Protein AF-A0A842R0N4-F1 (afdb_monomer_lite)

Secondary structure (DSSP, 8-state):
-HHHHHHHHHHHHHHHHHHHHS--GGG-SEEEEEEETTEEEEEEE-TT-EEEETT--EEE--GGGHHHHHHHHHHHHHHHHHHHTT-HHHHHHHHHHHHHHHHHHHHHHHHHHHHTTS-TTS-TTT-TTT----TTEEEEEEE-HHHHHHHHHHHHHHHHH-

Structure (mmCIF, N/CA/C/O backbone):
data_AF-A0A842R0N4-F1
#
_entry.id   AF-A0A842R0N4-F1
#
loop_
_atom_site.group_PDB
_atom_site.id
_atom_site.type_symbol
_atom_site.label_atom_id
_atom_site.label_alt_id
_atom_site.label_comp_id
_atom_site.label_asym_id
_atom_site.label_entity_id
_atom_site.label_seq_id
_atom_site.pdbx_PDB_ins_code
_atom_site.Cartn_x
_atom_site.Cartn_y
_atom_site.Cartn_z
_atom_site.occupancy
_atom_site.B_iso_or_equiv
_atom_site.auth_seq_id
_atom_site.auth_comp_id
_atom_site.auth_asym_id
_atom_site.auth_atom_id
_atom_site.pdbx_PDB_model_num
ATOM 1 N N . MET A 1 1 ? -23.515 -6.828 19.222 1.00 61.31 1 MET A N 1
ATOM 2 C CA . MET A 1 1 ? -23.232 -7.367 17.868 1.00 61.31 1 MET A CA 1
ATOM 3 C C . MET A 1 1 ? -22.475 -6.356 17.004 1.00 61.31 1 MET A C 1
ATOM 5 O O . MET A 1 1 ? -21.435 -6.708 16.465 1.00 61.31 1 MET A O 1
ATOM 9 N N . VAL A 1 2 ? -22.914 -5.091 16.962 1.00 67.31 2 VAL A N 1
ATOM 10 C CA . VAL A 1 2 ? -22.294 -3.992 16.187 1.00 67.31 2 VAL A CA 1
ATOM 11 C C . VAL A 1 2 ? -20.800 -3.775 16.489 1.00 67.31 2 VAL A C 1
ATOM 13 O O . VAL A 1 2 ? -19.993 -3.713 15.569 1.00 67.31 2 VAL A O 1
ATOM 16 N N . THR A 1 3 ? -20.390 -3.762 17.759 1.00 73.94 3 THR A N 1
ATOM 17 C CA . THR A 1 3 ? -18.982 -3.565 18.165 1.00 73.94 3 THR A CA 1
ATOM 18 C C . THR A 1 3 ? -18.044 -4.678 17.693 1.00 73.94 3 THR A C 1
ATOM 20 O O . THR A 1 3 ? -16.880 -4.419 17.406 1.00 73.94 3 THR A O 1
ATOM 23 N N . LYS A 1 4 ? -18.537 -5.918 17.566 1.00 81.44 4 LYS A N 1
ATOM 24 C CA . LYS A 1 4 ? -17.739 -7.032 17.027 1.00 81.44 4 LYS A CA 1
ATOM 25 C C . LYS A 1 4 ? -17.519 -6.875 15.522 1.00 81.44 4 LYS A C 1
ATOM 27 O O . LYS A 1 4 ? -16.409 -7.091 15.057 1.00 81.44 4 LYS A O 1
ATOM 32 N N . MET A 1 5 ? -18.542 -6.444 14.781 1.00 85.19 5 MET A N 1
ATOM 33 C CA . MET A 1 5 ? -18.432 -6.224 13.332 1.00 85.19 5 MET A CA 1
ATOM 34 C C . MET A 1 5 ? -17.474 -5.076 12.990 1.00 85.19 5 MET A C 1
ATOM 36 O O . MET A 1 5 ? -16.681 -5.201 12.063 1.00 85.19 5 MET A O 1
ATOM 40 N N . LYS A 1 6 ? -17.472 -4.009 13.798 1.00 88.50 6 LYS A N 1
ATOM 41 C CA . LYS A 1 6 ? -16.522 -2.891 13.692 1.00 88.50 6 LYS A CA 1
ATOM 42 C C . LYS A 1 6 ? -15.062 -3.347 13.821 1.00 88.50 6 LYS A C 1
ATOM 44 O O . LYS A 1 6 ? -14.257 -3.097 12.930 1.00 88.50 6 LYS A O 1
ATOM 49 N N . LYS A 1 7 ? -14.745 -4.130 14.860 1.00 89.81 7 LYS A N 1
ATOM 50 C CA . LYS A 1 7 ? -13.399 -4.707 15.053 1.00 89.81 7 LYS A CA 1
ATOM 51 C C . LYS A 1 7 ? -12.980 -5.630 13.905 1.00 89.81 7 LYS A C 1
ATOM 53 O O . LYS A 1 7 ? -11.834 -5.584 13.473 1.00 89.81 7 LYS A O 1
ATOM 58 N N . VAL A 1 8 ? -13.905 -6.448 13.397 1.00 93.62 8 VAL A N 1
ATOM 59 C CA . VAL A 1 8 ? -13.639 -7.333 12.251 1.00 93.62 8 VAL A CA 1
ATOM 60 C C . VAL A 1 8 ? -13.278 -6.523 11.005 1.00 93.62 8 VAL A C 1
ATOM 62 O O . VAL A 1 8 ? -12.317 -6.875 10.330 1.00 93.62 8 VAL A O 1
ATOM 65 N N . ALA A 1 9 ? -13.977 -5.417 10.731 1.00 94.38 9 ALA A N 1
ATOM 66 C CA . ALA A 1 9 ? -13.663 -4.553 9.593 1.00 94.38 9 ALA A CA 1
ATOM 67 C C . ALA A 1 9 ? -12.239 -3.974 9.674 1.00 94.38 9 ALA A C 1
ATOM 69 O O . ALA A 1 9 ? -11.510 -4.019 8.685 1.00 94.38 9 ALA A O 1
ATOM 70 N N . VAL A 1 10 ? -11.810 -3.510 10.856 1.00 95.69 10 VAL A N 1
ATOM 71 C CA . VAL A 1 10 ? -10.443 -2.995 11.054 1.00 95.69 10 VAL A CA 1
ATOM 72 C C . VAL A 1 10 ? -9.393 -4.093 10.863 1.00 95.69 10 VAL A C 1
ATOM 74 O O . VAL A 1 10 ? -8.395 -3.868 10.183 1.00 95.69 10 VAL A O 1
ATOM 77 N N . ILE A 1 11 ? -9.619 -5.291 11.412 1.00 96.19 11 ILE A N 1
ATOM 78 C CA . ILE A 1 11 ? -8.693 -6.427 11.266 1.00 96.19 11 ILE A CA 1
ATOM 79 C C . ILE A 1 11 ? -8.584 -6.862 9.801 1.00 96.19 11 ILE A C 1
ATOM 81 O O . ILE A 1 11 ? -7.479 -7.077 9.309 1.00 96.19 11 ILE A O 1
ATOM 85 N N . LEU A 1 12 ? -9.709 -6.968 9.089 1.00 96.06 12 LEU A N 1
ATOM 86 C CA . LEU A 1 12 ? -9.710 -7.291 7.661 1.00 96.06 12 LEU A CA 1
ATOM 87 C C . LEU A 1 12 ? -8.981 -6.220 6.850 1.00 96.06 12 LEU A C 1
ATOM 89 O O . LEU A 1 12 ? -8.177 -6.566 5.989 1.00 96.06 12 LEU A O 1
ATOM 93 N N . GLY A 1 13 ? -9.199 -4.940 7.167 1.00 96.12 13 GLY A N 1
ATOM 94 C CA . GLY A 1 13 ? -8.440 -3.840 6.579 1.00 96.12 13 GLY A CA 1
ATOM 95 C C . GLY A 1 13 ? -6.935 -4.018 6.788 1.00 96.12 13 GLY A C 1
ATOM 96 O O . GLY A 1 13 ? -6.180 -4.019 5.820 1.00 96.12 13 GLY A O 1
ATOM 97 N N . ALA A 1 14 ? -6.495 -4.283 8.019 1.00 96.75 14 ALA A N 1
ATOM 98 C CA . ALA A 1 14 ? -5.081 -4.494 8.329 1.00 96.75 14 ALA A CA 1
ATOM 99 C C . ALA A 1 14 ? -4.473 -5.675 7.550 1.00 96.75 14 ALA A C 1
ATOM 101 O O . ALA A 1 14 ? -3.374 -5.561 7.012 1.00 96.75 14 ALA A O 1
ATOM 102 N N . ILE A 1 15 ? -5.201 -6.790 7.435 1.00 96.69 15 ILE A N 1
ATOM 103 C CA . ILE A 1 15 ? -4.768 -7.961 6.661 1.00 96.69 15 ILE A CA 1
ATOM 104 C C . ILE A 1 15 ? -4.632 -7.610 5.173 1.00 96.69 15 ILE A C 1
ATOM 106 O O . ILE A 1 15 ? -3.600 -7.897 4.569 1.00 96.69 15 ILE A O 1
ATOM 110 N N . ILE A 1 16 ? -5.634 -6.950 4.586 1.00 96.31 16 ILE A N 1
ATOM 111 C CA . ILE A 1 16 ? -5.608 -6.522 3.179 1.00 96.31 16 ILE A CA 1
ATOM 112 C C . ILE A 1 16 ? -4.428 -5.575 2.918 1.00 96.31 16 ILE A C 1
ATOM 114 O O . ILE A 1 16 ? -3.716 -5.734 1.924 1.00 96.31 16 ILE A O 1
ATOM 118 N N . ALA A 1 17 ? -4.181 -4.626 3.824 1.00 96.12 17 ALA A N 1
ATOM 119 C CA . ALA A 1 17 ? -3.043 -3.719 3.725 1.00 96.12 17 ALA A CA 1
ATOM 120 C C . ALA A 1 17 ? -1.699 -4.465 3.786 1.00 96.12 17 ALA A C 1
ATOM 122 O O . ALA A 1 17 ? -0.805 -4.139 3.010 1.00 96.12 17 ALA A O 1
ATOM 123 N N . ILE A 1 18 ? -1.544 -5.502 4.618 1.00 94.94 18 ILE A N 1
ATOM 124 C CA . ILE A 1 18 ? -0.336 -6.353 4.590 1.00 94.94 18 ILE A CA 1
ATOM 125 C C . ILE A 1 18 ? -0.173 -7.023 3.226 1.00 94.94 18 ILE A C 1
ATOM 127 O O . ILE A 1 18 ? 0.910 -6.961 2.648 1.00 94.94 18 ILE A O 1
ATOM 131 N N . PHE A 1 19 ? -1.231 -7.640 2.692 1.00 94.12 19 PHE A N 1
ATOM 132 C CA . PHE A 1 19 ? -1.158 -8.333 1.402 1.00 94.12 19 PHE A CA 1
ATOM 133 C C . PHE A 1 19 ? -0.730 -7.410 0.262 1.00 94.12 19 PHE A C 1
ATOM 135 O O . PHE A 1 19 ? -0.023 -7.845 -0.644 1.00 94.12 19 PHE A O 1
ATOM 142 N N . SER A 1 20 ? -1.097 -6.133 0.341 1.00 93.69 20 SER A N 1
ATOM 143 C CA . SER A 1 20 ? -0.740 -5.143 -0.668 1.00 93.69 20 SER A CA 1
ATOM 144 C C . SER A 1 20 ? 0.764 -4.899 -0.821 1.00 93.69 20 SER A C 1
ATOM 146 O O . SER A 1 20 ? 1.205 -4.525 -1.900 1.00 93.69 20 SER A O 1
ATOM 148 N N . ILE A 1 21 ? 1.558 -5.082 0.239 1.00 91.75 21 ILE A N 1
ATOM 149 C CA . ILE A 1 21 ? 2.997 -4.770 0.248 1.00 91.75 21 ILE A CA 1
ATOM 150 C C . ILE A 1 21 ? 3.880 -6.015 0.106 1.00 91.75 21 ILE A C 1
ATOM 152 O O . ILE A 1 21 ? 5.105 -5.900 0.080 1.00 91.75 21 ILE A O 1
ATOM 156 N N . VAL A 1 22 ? 3.286 -7.207 -0.003 1.00 88.50 22 VAL A N 1
ATOM 157 C CA . VAL A 1 22 ? 4.035 -8.450 -0.230 1.00 88.50 22 VAL A CA 1
ATOM 158 C C . VAL A 1 22 ? 4.660 -8.412 -1.632 1.00 88.50 22 VAL A C 1
ATOM 160 O O . VAL A 1 22 ? 3.970 -8.061 -2.591 1.00 88.50 22 VAL A O 1
ATOM 163 N N . PRO A 1 23 ? 5.943 -8.787 -1.796 1.00 81.56 23 PRO A N 1
ATOM 164 C CA . PRO A 1 23 ? 6.632 -8.700 -3.080 1.00 81.56 23 PRO A CA 1
ATOM 165 C C . PRO A 1 23 ? 6.251 -9.839 -4.044 1.00 81.56 23 PRO A C 1
ATOM 167 O O . PRO A 1 23 ? 7.072 -10.685 -4.393 1.00 81.56 23 PRO A O 1
ATOM 170 N N . LEU A 1 24 ? 4.988 -9.860 -4.476 1.00 84.44 24 LEU A N 1
ATOM 171 C CA . LEU A 1 24 ? 4.445 -10.779 -5.481 1.00 84.44 24 LEU A CA 1
ATOM 172 C C . LEU A 1 24 ? 4.046 -10.001 -6.741 1.00 84.44 24 LEU A C 1
ATOM 174 O O . LEU A 1 24 ? 3.473 -8.920 -6.637 1.00 84.44 24 LEU A O 1
ATOM 178 N N . ASN A 1 25 ? 4.269 -10.572 -7.929 1.00 82.06 25 ASN A N 1
ATOM 179 C CA . ASN A 1 25 ? 4.015 -9.898 -9.216 1.00 82.06 25 ASN A CA 1
ATOM 180 C C . ASN A 1 25 ? 2.566 -9.408 -9.376 1.00 82.06 25 ASN A C 1
ATOM 182 O O . ASN A 1 25 ? 2.329 -8.286 -9.813 1.00 82.06 25 ASN A O 1
ATOM 186 N N . PHE A 1 26 ? 1.585 -10.220 -8.972 1.00 82.75 26 PHE A N 1
ATOM 187 C CA . PHE A 1 26 ? 0.165 -9.847 -9.041 1.00 82.75 26 PHE A CA 1
ATOM 188 C C . PHE A 1 26 ? -0.256 -8.829 -7.965 1.00 82.75 26 PHE A C 1
ATOM 190 O O . PHE A 1 26 ? -1.324 -8.234 -8.072 1.00 82.75 26 PHE A O 1
ATOM 197 N N . MET A 1 27 ? 0.585 -8.612 -6.948 1.00 88.88 27 MET A N 1
ATOM 198 C CA . MET A 1 27 ? 0.421 -7.592 -5.903 1.00 88.88 27 MET A CA 1
ATOM 199 C C . MET A 1 27 ? 1.361 -6.401 -6.114 1.00 88.88 27 MET A C 1
ATOM 201 O O . MET A 1 27 ? 1.552 -5.584 -5.215 1.00 88.88 27 MET A O 1
ATOM 205 N N . ALA A 1 28 ? 1.952 -6.271 -7.303 1.00 90.75 28 ALA A N 1
ATOM 206 C CA . ALA A 1 28 ? 2.708 -5.083 -7.653 1.00 90.75 28 ALA A CA 1
ATOM 207 C C . ALA A 1 28 ? 1.828 -3.833 -7.528 1.00 90.75 28 ALA A C 1
ATOM 209 O O . ALA A 1 28 ? 0.609 -3.876 -7.703 1.00 90.75 28 ALA A O 1
ATOM 210 N N . TRP A 1 29 ? 2.452 -2.705 -7.223 1.00 92.62 29 TRP A N 1
ATOM 211 C CA . TRP A 1 29 ? 1.770 -1.413 -7.195 1.00 92.62 29 TRP A CA 1
ATOM 212 C C . TRP A 1 29 ? 1.808 -0.761 -8.567 1.00 92.62 29 TRP A C 1
ATOM 214 O O . TRP A 1 29 ? 0.843 -0.136 -8.997 1.00 92.62 29 TRP A O 1
ATOM 224 N N . TRP A 1 30 ? 2.907 -0.970 -9.280 1.00 89.75 30 TRP A N 1
ATOM 225 C CA . TRP A 1 30 ? 3.144 -0.419 -10.599 1.00 89.75 30 TRP A CA 1
ATOM 226 C C . TRP A 1 30 ? 3.678 -1.504 -11.517 1.00 89.75 30 TRP A C 1
ATOM 228 O O . TRP A 1 30 ? 4.451 -2.366 -11.097 1.00 89.75 30 TRP A O 1
ATOM 238 N N . THR A 1 31 ? 3.242 -1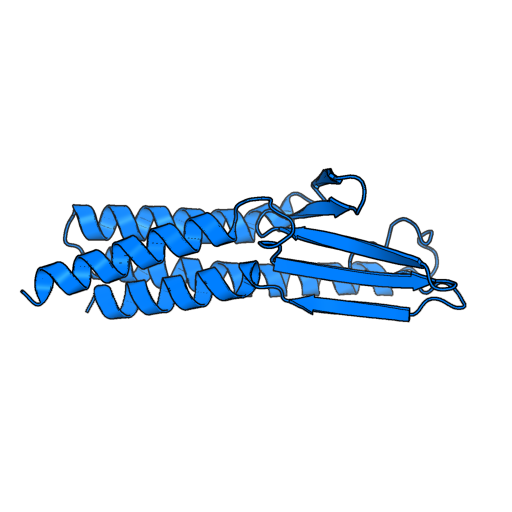.501 -12.768 1.00 87.44 31 THR A N 1
ATOM 239 C CA . THR A 1 31 ? 3.761 -2.406 -13.787 1.00 87.44 31 THR A CA 1
ATOM 240 C C . THR A 1 31 ? 4.029 -1.647 -15.076 1.00 87.44 31 THR A C 1
ATOM 242 O O . THR A 1 31 ? 3.272 -0.760 -15.473 1.00 87.44 31 THR A O 1
ATOM 245 N N . ARG A 1 32 ? 5.135 -2.021 -15.711 1.00 82.62 32 ARG A N 1
ATOM 246 C CA . ARG A 1 32 ? 5.535 -1.597 -17.042 1.00 82.62 32 ARG A CA 1
ATOM 247 C C . ARG A 1 32 ? 5.483 -2.798 -17.966 1.00 82.62 32 ARG A C 1
ATOM 249 O O . ARG A 1 32 ? 6.076 -3.825 -17.644 1.00 82.62 32 ARG A O 1
ATOM 256 N N . ASP A 1 33 ? 4.847 -2.627 -19.111 1.00 81.88 33 ASP A N 1
ATOM 257 C CA . ASP A 1 33 ? 4.931 -3.549 -20.238 1.00 81.88 33 ASP A CA 1
ATOM 258 C C . ASP A 1 33 ? 5.647 -2.840 -21.388 1.00 81.88 33 ASP A C 1
ATOM 260 O O . ASP A 1 33 ? 5.275 -1.726 -21.769 1.00 81.88 33 ASP A O 1
ATOM 264 N N . SER A 1 34 ? 6.704 -3.461 -21.901 1.00 76.31 34 SER A N 1
ATOM 265 C CA . SER A 1 34 ? 7.338 -3.032 -23.142 1.00 76.31 34 SER A CA 1
ATOM 266 C C . SER A 1 34 ? 7.186 -4.117 -24.194 1.00 76.31 34 SER A C 1
ATOM 268 O O . SER A 1 34 ? 7.681 -5.230 -23.998 1.00 76.31 34 SER A O 1
ATOM 270 N N . GLU A 1 35 ? 6.572 -3.762 -25.315 1.00 74.94 35 GLU A N 1
ATOM 271 C CA . GLU A 1 35 ? 6.421 -4.642 -26.467 1.00 74.94 35 GLU A CA 1
ATOM 272 C C . GLU A 1 35 ? 7.449 -4.268 -27.536 1.00 74.94 35 GLU A C 1
ATOM 274 O O . GLU A 1 35 ? 7.514 -3.111 -27.954 1.00 74.94 35 GLU A O 1
ATOM 279 N N . PHE A 1 36 ? 8.253 -5.235 -27.982 1.00 70.88 36 PHE A N 1
ATOM 280 C CA . PHE A 1 36 ? 9.187 -5.071 -29.097 1.00 70.88 36 PHE A CA 1
ATOM 281 C C . PHE A 1 36 ? 9.177 -6.326 -29.972 1.00 70.88 36 PHE A C 1
ATOM 283 O O . PHE A 1 36 ? 9.423 -7.427 -29.478 1.00 70.88 36 PHE A O 1
ATOM 290 N N . LEU A 1 37 ? 8.887 -6.166 -31.269 1.00 73.38 37 LEU A N 1
ATOM 291 C CA . LEU A 1 37 ? 8.810 -7.268 -32.245 1.00 73.38 37 LEU A CA 1
ATOM 292 C C . LEU A 1 37 ? 7.915 -8.444 -31.784 1.00 73.38 37 LEU A C 1
ATOM 294 O O . LEU A 1 37 ? 8.239 -9.605 -32.021 1.00 73.38 37 LEU A O 1
ATOM 298 N N . GLY A 1 38 ? 6.802 -8.147 -31.101 1.00 71.50 38 GLY A N 1
ATOM 299 C CA . GLY A 1 38 ? 5.851 -9.144 -30.590 1.00 71.50 38 GLY A CA 1
ATOM 300 C C . GLY A 1 38 ? 6.273 -9.857 -29.297 1.00 71.50 38 GLY A C 1
ATOM 301 O O . GLY A 1 38 ? 5.569 -10.755 -28.839 1.00 71.50 38 GLY A O 1
ATOM 302 N N . SER A 1 39 ? 7.404 -9.479 -28.692 1.00 74.06 39 SER A N 1
ATOM 303 C CA . SER A 1 39 ? 7.815 -9.952 -27.366 1.00 74.06 39 SER A CA 1
ATOM 304 C C . SER A 1 39 ? 7.426 -8.939 -26.290 1.00 74.06 39 SER A C 1
ATOM 306 O O . SER A 1 39 ? 7.804 -7.771 -26.384 1.00 74.06 39 SER A O 1
ATOM 308 N N . HIS A 1 40 ? 6.754 -9.407 -25.234 1.00 77.75 40 HIS A N 1
ATOM 309 C CA . HIS A 1 40 ? 6.416 -8.608 -24.052 1.00 77.75 40 HIS A CA 1
ATOM 310 C C . HIS A 1 40 ? 7.476 -8.745 -22.960 1.00 77.75 40 HIS A C 1
ATOM 312 O O . HIS A 1 40 ? 7.944 -9.846 -22.651 1.00 77.75 40 HIS A O 1
ATOM 318 N N . ASN A 1 41 ? 7.833 -7.628 -22.335 1.00 76.19 41 ASN A N 1
ATOM 319 C CA . ASN A 1 41 ? 8.740 -7.602 -21.195 1.00 76.19 41 ASN A CA 1
ATOM 320 C C . ASN A 1 41 ? 8.091 -6.850 -20.030 1.00 76.19 41 ASN A C 1
ATOM 322 O O . ASN A 1 41 ? 7.980 -5.622 -20.067 1.00 76.19 41 ASN A O 1
ATOM 326 N N . TYR A 1 42 ? 7.679 -7.594 -18.996 1.00 80.44 42 TYR A N 1
ATOM 327 C CA . TYR A 1 42 ? 7.002 -7.041 -17.829 1.00 80.44 42 TYR A CA 1
ATOM 328 C C . TYR A 1 42 ? 7.978 -6.746 -16.704 1.00 80.44 42 TYR A C 1
ATOM 330 O O . TYR A 1 42 ? 8.875 -7.528 -16.374 1.00 80.44 42 TYR A O 1
ATOM 338 N N . TRP A 1 43 ? 7.802 -5.566 -16.125 1.00 83.56 43 TRP A N 1
ATOM 339 C CA . TRP A 1 43 ? 8.547 -5.109 -14.968 1.00 83.56 43 TRP A CA 1
ATOM 340 C C . TRP A 1 43 ? 7.547 -4.670 -13.916 1.00 83.56 43 TRP A C 1
ATOM 342 O O . TRP A 1 43 ? 6.730 -3.781 -14.151 1.00 83.56 43 TRP A O 1
ATOM 352 N N . HIS A 1 44 ? 7.625 -5.285 -12.750 1.00 87.69 44 HIS A N 1
ATOM 353 C CA . HIS A 1 44 ? 6.751 -5.020 -11.624 1.00 87.69 44 HIS A CA 1
ATOM 354 C C . HIS A 1 44 ? 7.512 -4.250 -10.556 1.00 87.69 44 HIS A C 1
ATOM 356 O O . HIS A 1 44 ? 8.674 -4.548 -10.291 1.00 87.69 44 HIS A O 1
ATOM 362 N N . LEU A 1 45 ? 6.854 -3.285 -9.924 1.00 88.81 45 LEU A N 1
ATOM 363 C CA . LEU A 1 45 ? 7.374 -2.554 -8.779 1.00 88.81 45 LEU A CA 1
ATOM 364 C C . LEU A 1 45 ? 6.400 -2.701 -7.612 1.00 88.81 45 LEU A C 1
ATOM 366 O O . LEU A 1 45 ? 5.214 -2.381 -7.725 1.00 88.81 45 LEU A O 1
ATOM 370 N N . THR A 1 46 ? 6.900 -3.221 -6.499 1.00 91.50 46 THR A N 1
ATOM 371 C CA . THR A 1 46 ? 6.118 -3.454 -5.279 1.00 91.50 46 THR A CA 1
ATOM 372 C C . THR A 1 46 ? 6.008 -2.177 -4.443 1.00 91.50 46 THR A C 1
ATOM 374 O O . THR A 1 46 ? 6.735 -1.208 -4.672 1.00 91.50 46 THR A O 1
ATOM 377 N N . GLY A 1 47 ? 5.151 -2.182 -3.416 1.00 87.94 47 GLY A N 1
ATOM 378 C CA . GLY A 1 47 ? 5.040 -1.063 -2.467 1.00 87.94 47 GLY A CA 1
ATOM 379 C C . GLY A 1 47 ? 6.325 -0.752 -1.679 1.00 87.94 47 GLY A C 1
ATOM 380 O O . GLY A 1 47 ? 6.444 0.338 -1.130 1.00 87.94 47 GLY A O 1
ATOM 381 N N . PHE A 1 48 ? 7.297 -1.673 -1.652 1.00 90.56 48 PHE A N 1
ATOM 382 C CA . PHE A 1 48 ? 8.633 -1.472 -1.068 1.00 90.56 48 PHE A CA 1
ATOM 383 C C . PHE A 1 48 ? 9.703 -1.089 -2.099 1.00 90.56 48 PHE A C 1
ATOM 385 O O . PHE A 1 48 ? 10.893 -1.127 -1.797 1.00 90.56 48 PHE A O 1
ATOM 392 N N . GLY A 1 49 ? 9.329 -0.779 -3.340 1.00 86.56 49 GLY A N 1
ATOM 393 C CA . GLY A 1 49 ? 10.326 -0.418 -4.345 1.00 86.56 49 GLY A CA 1
ATOM 394 C C . GLY A 1 49 ? 11.154 -1.587 -4.865 1.00 86.56 49 GLY A C 1
ATOM 395 O O . GLY A 1 49 ? 12.207 -1.373 -5.470 1.00 86.56 49 GLY A O 1
ATOM 396 N N . ILE A 1 50 ? 10.701 -2.819 -4.625 1.00 88.12 50 ILE A N 1
ATOM 397 C CA . ILE A 1 50 ? 11.348 -4.012 -5.158 1.00 88.12 50 ILE A CA 1
ATOM 398 C C . ILE A 1 50 ? 10.850 -4.208 -6.581 1.00 88.12 50 ILE A C 1
ATOM 400 O O . ILE A 1 50 ? 9.649 -4.325 -6.832 1.00 88.12 50 ILE A O 1
ATOM 404 N N . ARG A 1 51 ? 11.797 -4.236 -7.505 1.00 86.75 51 ARG A N 1
ATOM 405 C CA . ARG A 1 51 ? 11.592 -4.543 -8.907 1.00 86.75 51 ARG A CA 1
ATOM 406 C C . ARG A 1 51 ? 11.615 -6.043 -9.122 1.00 86.75 51 ARG A C 1
ATOM 408 O O . ARG A 1 51 ? 12.512 -6.701 -8.601 1.00 86.75 51 ARG A O 1
ATOM 415 N N . ILE A 1 52 ? 10.687 -6.541 -9.929 1.00 86.81 52 ILE A N 1
ATOM 416 C CA . ILE A 1 52 ? 10.620 -7.941 -10.346 1.00 86.81 52 ILE A CA 1
ATOM 417 C C . ILE A 1 52 ? 10.460 -7.984 -11.865 1.00 86.81 52 ILE A C 1
ATOM 419 O O . ILE A 1 52 ? 9.560 -7.337 -12.404 1.00 86.81 52 ILE A O 1
ATOM 423 N N . ASN A 1 53 ? 11.349 -8.692 -12.561 1.00 82.81 53 ASN A N 1
ATOM 424 C CA . ASN A 1 53 ? 11.272 -8.877 -14.014 1.00 82.81 53 ASN A CA 1
ATOM 425 C C . ASN A 1 53 ? 10.613 -10.221 -14.383 1.00 82.81 53 ASN A C 1
ATOM 427 O O . ASN A 1 53 ? 10.315 -11.042 -13.515 1.00 82.81 53 ASN A O 1
ATOM 431 N N . ASN A 1 54 ? 10.426 -10.462 -15.684 1.00 77.25 54 ASN A N 1
ATOM 432 C CA . ASN A 1 54 ? 9.903 -11.727 -16.221 1.00 77.25 54 ASN A CA 1
ATOM 433 C C . ASN A 1 54 ? 10.670 -12.979 -15.757 1.00 77.25 54 ASN A C 1
ATOM 435 O O . ASN A 1 54 ? 10.081 -14.053 -15.665 1.00 77.25 54 ASN A O 1
ATOM 439 N N . SER A 1 55 ? 11.965 -12.847 -15.463 1.00 78.94 55 SER A N 1
ATOM 440 C CA . SER A 1 55 ? 12.818 -13.942 -14.985 1.00 78.94 55 SER A CA 1
ATOM 441 C C . SER A 1 55 ? 12.677 -14.201 -13.480 1.00 78.94 55 SER A C 1
ATOM 443 O O . SER A 1 55 ? 13.278 -15.140 -12.965 1.00 78.94 55 SER A O 1
ATOM 445 N N . GLY A 1 56 ? 11.899 -13.380 -12.764 1.00 76.62 56 GLY A N 1
ATOM 446 C CA . GLY A 1 56 ? 11.744 -13.457 -11.312 1.00 76.62 56 GLY A CA 1
ATOM 447 C C . GLY A 1 56 ? 12.933 -12.894 -10.532 1.00 76.62 56 GLY A C 1
ATOM 448 O O . GLY A 1 56 ? 13.068 -13.178 -9.347 1.00 76.62 56 GLY A O 1
ATOM 449 N N . GLU A 1 57 ? 13.808 -12.111 -11.164 1.00 81.88 57 GLU A N 1
ATOM 450 C CA . GLU A 1 57 ? 14.921 -11.464 -10.471 1.00 81.88 57 GLU A CA 1
ATOM 451 C C . GLU A 1 57 ? 14.423 -10.267 -9.662 1.00 81.88 57 GLU A C 1
ATOM 453 O O . GLU A 1 57 ? 13.668 -9.429 -10.165 1.00 81.88 57 GLU A O 1
ATOM 458 N N . TYR A 1 58 ? 14.899 -10.168 -8.420 1.00 83.62 58 TYR A N 1
ATOM 459 C CA . TYR A 1 58 ? 14.525 -9.120 -7.479 1.00 83.62 58 TYR A CA 1
ATOM 460 C C . TYR A 1 58 ? 15.644 -8.090 -7.346 1.00 83.62 58 TYR A C 1
ATOM 462 O O . TYR A 1 58 ? 16.793 -8.444 -7.085 1.00 83.62 58 TYR A O 1
ATOM 470 N N . ALA A 1 59 ? 15.307 -6.807 -7.461 1.00 83.75 59 ALA A N 1
ATOM 471 C CA . ALA A 1 59 ? 16.247 -5.718 -7.207 1.00 83.75 59 ALA A CA 1
ATOM 472 C C . ALA A 1 59 ? 15.550 -4.544 -6.518 1.00 83.75 59 ALA A C 1
ATOM 474 O O . ALA A 1 59 ? 14.494 -4.103 -6.966 1.00 83.75 59 ALA A O 1
ATOM 475 N N . LEU A 1 60 ? 16.140 -4.004 -5.452 1.00 81.12 60 LEU A N 1
ATOM 476 C CA . LEU A 1 60 ? 15.702 -2.721 -4.903 1.00 81.12 60 LEU A CA 1
ATOM 477 C C . LEU A 1 60 ? 16.117 -1.609 -5.874 1.00 81.12 60 LEU A C 1
ATOM 479 O O . LEU A 1 60 ? 17.286 -1.548 -6.248 1.00 81.12 60 LEU A O 1
ATOM 483 N N . ILE A 1 61 ? 15.177 -0.757 -6.295 1.00 78.25 61 ILE A N 1
ATOM 484 C CA . ILE A 1 61 ? 15.485 0.325 -7.245 1.00 78.25 61 ILE A CA 1
ATOM 485 C C . ILE A 1 61 ? 16.227 1.469 -6.552 1.00 78.25 61 ILE A C 1
ATOM 487 O O . ILE A 1 61 ? 17.296 1.862 -7.002 1.00 78.25 61 ILE A O 1
ATOM 491 N N . ASP A 1 62 ? 15.660 1.989 -5.465 1.00 80.88 62 ASP A N 1
ATOM 492 C CA . ASP A 1 62 ? 16.264 3.032 -4.635 1.00 80.88 62 ASP A CA 1
ATOM 493 C C . ASP A 1 62 ? 15.649 2.955 -3.221 1.00 80.88 62 ASP A C 1
ATOM 495 O O . ASP A 1 62 ? 14.439 2.708 -3.101 1.00 80.88 62 ASP A O 1
ATOM 499 N N . PRO A 1 63 ? 16.436 3.142 -2.144 1.00 84.94 63 PRO A N 1
ATOM 500 C CA . PRO A 1 63 ? 15.933 3.166 -0.771 1.00 84.94 63 PRO A CA 1
ATOM 501 C C . PRO A 1 63 ? 14.733 4.093 -0.524 1.00 84.94 63 PRO A C 1
ATOM 503 O O . PRO A 1 63 ? 13.912 3.790 0.342 1.00 84.94 63 PRO A O 1
ATOM 506 N N . ILE A 1 64 ? 14.575 5.189 -1.274 1.00 85.12 64 ILE A N 1
ATOM 507 C CA . ILE A 1 64 ? 13.430 6.101 -1.121 1.00 85.12 64 ILE A CA 1
ATOM 508 C C . ILE A 1 64 ? 12.084 5.409 -1.396 1.00 85.12 64 ILE A C 1
ATOM 510 O O . ILE A 1 64 ? 11.069 5.754 -0.788 1.00 85.12 64 ILE A O 1
ATOM 514 N N . TYR A 1 65 ? 12.067 4.373 -2.241 1.00 87.44 65 TYR A N 1
ATOM 515 C CA . TYR A 1 65 ? 10.865 3.584 -2.525 1.00 87.44 65 TYR A CA 1
ATOM 516 C C . TYR A 1 65 ? 10.492 2.600 -1.408 1.00 87.44 65 TYR A C 1
ATOM 518 O O . TYR A 1 65 ? 9.441 1.967 -1.486 1.00 87.44 65 TYR A O 1
ATOM 526 N N . LEU A 1 66 ? 11.294 2.486 -0.344 1.00 90.75 66 LEU A N 1
ATOM 527 C CA . LEU A 1 66 ? 10.896 1.751 0.860 1.00 90.75 66 LEU A CA 1
ATOM 528 C C . LEU A 1 66 ? 9.865 2.534 1.682 1.00 90.75 66 LEU A C 1
ATOM 530 O O . LEU A 1 66 ? 9.049 1.930 2.379 1.00 90.75 66 LEU A O 1
ATOM 534 N N . ILE A 1 67 ? 9.888 3.870 1.599 1.00 93.38 67 ILE A N 1
ATOM 535 C CA . ILE A 1 67 ? 9.064 4.760 2.427 1.00 93.38 67 ILE A CA 1
ATOM 536 C C . ILE A 1 67 ? 7.562 4.456 2.284 1.00 93.38 67 ILE A C 1
ATOM 538 O O . ILE A 1 67 ? 6.915 4.292 3.319 1.00 93.38 67 ILE A O 1
ATOM 542 N N . PRO A 1 68 ? 6.980 4.317 1.075 1.00 94.56 68 PRO A N 1
ATOM 543 C CA . PRO A 1 68 ? 5.562 3.988 0.929 1.00 94.56 68 PRO A CA 1
ATOM 544 C C . PRO A 1 68 ? 5.154 2.695 1.644 1.00 94.56 68 PRO A C 1
ATOM 546 O O . PRO A 1 68 ? 4.183 2.691 2.402 1.00 94.56 68 PRO A O 1
ATOM 549 N N . GLY A 1 69 ? 5.918 1.615 1.459 1.00 94.25 69 GLY A N 1
ATOM 550 C CA . GLY A 1 69 ? 5.666 0.332 2.113 1.00 94.25 69 GLY A CA 1
ATOM 551 C C . GLY A 1 69 ? 5.798 0.412 3.635 1.00 94.25 69 GLY A C 1
ATOM 552 O O . GLY A 1 69 ? 4.964 -0.141 4.350 1.00 94.25 69 GLY A O 1
ATOM 553 N N . ILE A 1 70 ? 6.780 1.167 4.146 1.00 96.25 70 ILE A N 1
ATOM 554 C CA . ILE A 1 70 ? 6.932 1.437 5.586 1.00 96.25 70 ILE A CA 1
ATOM 555 C C . ILE A 1 70 ? 5.718 2.201 6.124 1.00 96.25 70 ILE A C 1
ATOM 557 O O . ILE A 1 70 ? 5.202 1.854 7.183 1.00 96.25 70 ILE A O 1
ATOM 561 N N . VAL A 1 71 ? 5.228 3.210 5.401 1.00 97.56 71 VAL A N 1
ATOM 562 C CA . VAL A 1 71 ? 4.044 3.985 5.798 1.00 97.56 71 VAL A CA 1
ATOM 563 C C . VAL A 1 71 ? 2.805 3.086 5.887 1.00 97.56 71 VAL A C 1
ATOM 565 O O . VAL A 1 71 ? 2.089 3.143 6.890 1.00 97.56 71 VAL A O 1
ATOM 568 N N . VAL A 1 72 ? 2.585 2.194 4.912 1.00 97.75 72 VAL A N 1
ATOM 569 C CA . VAL A 1 72 ? 1.495 1.203 4.988 1.00 97.75 72 VAL A CA 1
ATOM 570 C C . VAL A 1 72 ? 1.690 0.255 6.169 1.00 97.75 72 VAL A C 1
ATOM 572 O O . VAL A 1 72 ? 0.736 0.001 6.904 1.00 97.75 72 VAL A O 1
ATOM 575 N N . LEU A 1 73 ? 2.911 -0.236 6.394 1.00 97.50 73 LEU A N 1
ATOM 576 C CA . LEU A 1 73 ? 3.218 -1.151 7.493 1.00 97.50 73 LEU A CA 1
ATOM 577 C C . LEU A 1 73 ? 2.975 -0.506 8.865 1.00 97.50 73 LEU A C 1
ATOM 579 O O . LEU A 1 73 ? 2.385 -1.130 9.745 1.00 97.50 73 LEU A O 1
ATOM 583 N N . LEU A 1 74 ? 3.363 0.758 9.045 1.00 97.88 74 LEU A N 1
ATOM 584 C CA . LEU A 1 74 ? 3.028 1.527 10.244 1.00 97.88 74 LEU A CA 1
ATOM 585 C C . LEU A 1 74 ? 1.509 1.657 10.399 1.00 97.88 74 LEU A C 1
ATOM 587 O O . LEU A 1 74 ? 0.988 1.448 11.494 1.00 97.88 74 LEU A O 1
ATOM 591 N N . GLY A 1 75 ? 0.791 1.920 9.304 1.00 97.81 75 GLY A N 1
ATOM 592 C CA . GLY A 1 75 ? -0.670 1.942 9.290 1.00 97.81 75 GLY A CA 1
ATOM 593 C C . GLY A 1 75 ? -1.289 0.641 9.806 1.00 97.81 75 GLY A C 1
ATOM 594 O O . GLY A 1 75 ? -2.121 0.666 10.712 1.00 97.81 75 GLY A O 1
ATOM 595 N N . VAL A 1 76 ? -0.814 -0.501 9.307 1.00 98.00 76 VAL A N 1
ATOM 596 C CA . VAL A 1 76 ? -1.214 -1.845 9.753 1.00 98.00 76 VAL A CA 1
ATOM 597 C C . VAL A 1 76 ? -0.972 -2.039 11.251 1.00 98.00 76 VAL A C 1
ATOM 599 O O . VAL A 1 76 ? -1.865 -2.491 11.972 1.00 98.00 76 VAL A O 1
ATOM 602 N N . VAL A 1 77 ? 0.219 -1.684 11.743 1.00 98.00 77 VAL A N 1
ATOM 603 C CA . VAL A 1 77 ? 0.561 -1.809 13.169 1.00 98.00 77 VAL A CA 1
ATOM 604 C C . VAL A 1 77 ? -0.403 -0.988 14.027 1.00 98.00 77 VAL A C 1
ATOM 606 O O . VAL A 1 77 ? -0.904 -1.490 15.036 1.00 98.00 77 VAL A O 1
ATOM 609 N N . LEU A 1 78 ? -0.723 0.241 13.614 1.00 97.81 78 LEU A N 1
ATOM 610 C CA . LEU A 1 78 ? -1.674 1.093 14.328 1.00 97.81 78 LEU A CA 1
ATOM 611 C C . LEU A 1 78 ? -3.111 0.560 14.271 1.00 97.81 78 LEU A C 1
ATOM 613 O O . LEU A 1 78 ? -3.811 0.633 15.279 1.00 97.81 78 LEU A O 1
ATOM 617 N N . MET A 1 79 ? -3.545 -0.039 13.158 1.00 97.69 79 MET A N 1
ATOM 618 C CA . MET A 1 79 ? -4.858 -0.693 13.069 1.00 97.69 79 MET A CA 1
ATOM 619 C C . MET A 1 79 ? -4.998 -1.837 14.082 1.00 97.69 79 MET A C 1
ATOM 621 O O . MET A 1 79 ? -5.999 -1.901 14.806 1.00 97.69 79 MET A O 1
ATOM 625 N N . PHE A 1 80 ? -3.990 -2.714 14.175 1.00 97.06 80 PHE A N 1
ATOM 626 C CA . PHE A 1 80 ? -3.977 -3.810 15.148 1.00 97.06 80 PHE A CA 1
ATOM 627 C C . PHE A 1 80 ? -3.881 -3.299 16.585 1.00 97.06 80 PHE A C 1
ATOM 629 O O . PHE A 1 80 ? -4.642 -3.743 17.448 1.00 97.06 80 PHE A O 1
ATOM 636 N N . ALA A 1 81 ? -2.993 -2.337 16.847 1.00 96.56 81 ALA A N 1
ATOM 637 C CA . ALA A 1 81 ? -2.837 -1.741 18.168 1.00 96.56 81 ALA A CA 1
ATOM 638 C C . ALA A 1 81 ? -4.117 -1.025 18.625 1.00 96.56 81 ALA A C 1
ATOM 640 O O . ALA A 1 81 ? -4.527 -1.184 19.775 1.00 96.56 81 ALA A O 1
ATOM 641 N N . GLY A 1 82 ? -4.771 -0.280 17.731 1.00 95.12 82 GLY A N 1
ATOM 642 C CA . GLY A 1 82 ? -6.038 0.394 17.999 1.00 95.12 82 GLY A CA 1
ATOM 643 C C . GLY A 1 82 ? -7.159 -0.595 18.287 1.00 95.12 82 GLY A C 1
ATOM 644 O O . GLY A 1 82 ? -7.861 -0.446 19.282 1.00 95.12 82 GLY A O 1
ATOM 645 N N . THR A 1 83 ? -7.246 -1.686 17.523 1.00 94.19 83 THR A N 1
ATOM 646 C CA . THR A 1 83 ? -8.246 -2.737 17.771 1.00 94.19 83 THR A CA 1
ATOM 647 C C . THR A 1 83 ? -8.017 -3.437 19.112 1.00 94.19 83 THR A C 1
ATOM 649 O O . THR A 1 83 ? -8.971 -3.667 19.856 1.00 94.19 83 THR A O 1
ATOM 652 N N . SER A 1 84 ? -6.758 -3.753 19.435 1.00 93.50 84 SER A N 1
ATOM 653 C CA . SER A 1 84 ? -6.356 -4.405 20.689 1.00 93.50 84 SER A CA 1
ATOM 654 C C . SER A 1 84 ? -6.655 -3.537 21.914 1.00 93.50 84 SER A C 1
ATOM 656 O O . SER A 1 84 ? -7.171 -4.028 22.915 1.00 93.50 84 SER A O 1
ATOM 658 N N . LYS A 1 85 ? -6.397 -2.228 21.813 1.00 93.69 85 LYS A N 1
ATOM 659 C CA . LYS A 1 85 ? -6.631 -1.252 22.889 1.00 93.69 85 LYS A CA 1
ATOM 660 C C . LYS A 1 85 ? -8.036 -0.645 22.889 1.00 93.69 85 LYS A C 1
ATOM 662 O O . LYS A 1 85 ? -8.280 0.280 23.653 1.00 93.69 85 LYS A O 1
ATOM 667 N N . GLU A 1 86 ? -8.924 -1.111 22.010 1.00 91.62 86 GLU A N 1
ATOM 668 C CA . GLU A 1 86 ? -10.260 -0.533 21.789 1.00 91.62 86 GLU A CA 1
ATOM 669 C C . GLU A 1 86 ? -10.239 0.982 21.502 1.00 91.62 86 GLU A C 1
ATOM 671 O O . GLU A 1 86 ? -11.178 1.713 21.808 1.00 91.62 86 GLU A O 1
ATOM 676 N N . ASN A 1 87 ? -9.159 1.461 20.885 1.00 94.12 87 ASN A N 1
ATOM 677 C CA . ASN A 1 87 ? -8.957 2.856 20.536 1.00 94.12 87 ASN A CA 1
ATOM 678 C C . ASN A 1 87 ? -9.251 3.069 19.045 1.00 94.12 87 ASN A C 1
ATOM 680 O O . ASN A 1 87 ? -8.375 2.892 18.194 1.00 94.12 87 ASN A O 1
ATOM 684 N N . GLY A 1 88 ? -10.486 3.483 18.746 1.00 92.31 88 GLY A N 1
ATOM 685 C CA . GLY A 1 88 ? -10.930 3.776 17.381 1.00 92.31 88 GLY A CA 1
ATOM 686 C C . GLY A 1 88 ? -10.096 4.862 16.697 1.00 92.31 88 GLY A C 1
ATOM 687 O O . GLY A 1 88 ? -9.747 4.719 15.531 1.00 92.31 88 GLY A O 1
ATOM 688 N N . ALA A 1 89 ? -9.663 5.899 17.420 1.00 95.19 89 ALA A N 1
ATOM 689 C CA . ALA A 1 89 ? -8.822 6.946 16.836 1.00 95.19 89 ALA A CA 1
ATOM 690 C C . ALA A 1 89 ? -7.476 6.389 16.342 1.00 95.19 89 ALA A C 1
ATOM 692 O O . ALA A 1 89 ? -7.030 6.728 15.248 1.00 95.19 89 ALA A O 1
ATOM 693 N N . LEU A 1 90 ? -6.854 5.486 17.106 1.00 96.19 90 LEU A N 1
ATOM 694 C CA . LEU A 1 90 ? -5.600 4.844 16.706 1.00 96.19 90 LEU A CA 1
ATOM 695 C C . LEU A 1 90 ? -5.785 3.965 15.459 1.00 96.19 90 LEU A C 1
ATOM 697 O O . LEU A 1 90 ? -4.956 4.001 14.550 1.00 96.19 90 LEU A O 1
ATOM 701 N N . SER A 1 91 ? -6.898 3.231 15.384 1.00 96.31 91 SER A N 1
ATOM 702 C CA . SER A 1 91 ? -7.255 2.443 14.202 1.00 96.31 91 SER A CA 1
ATOM 703 C C . SER A 1 91 ? -7.541 3.315 12.973 1.00 96.31 91 SER A C 1
ATOM 705 O O . SER A 1 91 ? -7.098 2.977 11.874 1.00 96.31 91 SER A O 1
ATOM 707 N N . ALA A 1 92 ? -8.192 4.467 13.154 1.00 96.69 92 ALA A N 1
ATOM 708 C CA . ALA A 1 92 ? -8.452 5.429 12.087 1.00 96.69 92 ALA A CA 1
ATOM 709 C C . ALA A 1 92 ? -7.157 6.066 11.561 1.00 96.69 92 ALA A C 1
ATOM 711 O O . ALA A 1 92 ? -6.977 6.156 10.348 1.00 96.69 92 ALA A O 1
ATOM 712 N N . ILE A 1 93 ? -6.220 6.435 12.445 1.00 97.56 93 ILE A N 1
ATOM 713 C CA . ILE A 1 93 ? -4.880 6.904 12.048 1.00 97.56 93 ILE A CA 1
ATOM 714 C C . ILE A 1 93 ? -4.163 5.818 11.240 1.00 97.56 93 ILE A C 1
ATOM 716 O O . ILE A 1 93 ? -3.578 6.115 10.199 1.00 97.56 93 ILE A O 1
ATOM 720 N N . GLY A 1 94 ? -4.261 4.555 11.667 1.00 97.38 94 GLY A N 1
ATOM 721 C CA . GLY A 1 94 ? -3.748 3.425 10.896 1.00 97.38 94 GLY A CA 1
ATOM 722 C C . GLY A 1 94 ? -4.331 3.360 9.480 1.00 97.38 94 GLY A C 1
ATOM 723 O O . GLY A 1 94 ? -3.588 3.209 8.509 1.00 97.38 94 GLY A O 1
ATOM 724 N N . GLY A 1 95 ? -5.645 3.564 9.349 1.00 97.38 95 GLY A N 1
ATOM 725 C CA . GLY A 1 95 ? -6.338 3.676 8.061 1.00 97.38 95 GLY A CA 1
ATOM 726 C C . GLY A 1 95 ? -5.846 4.816 7.180 1.00 97.38 95 GLY A C 1
ATOM 727 O O . GLY A 1 95 ? -5.584 4.605 5.996 1.00 97.38 95 GLY A O 1
ATOM 728 N N . ILE A 1 96 ? -5.645 5.997 7.762 1.00 97.81 96 ILE A N 1
ATOM 729 C CA . ILE A 1 96 ? -5.113 7.164 7.052 1.00 97.81 96 ILE A CA 1
ATOM 730 C C . ILE A 1 96 ? -3.697 6.888 6.537 1.00 97.81 96 ILE A C 1
ATOM 732 O O . ILE A 1 96 ? -3.413 7.189 5.383 1.00 97.81 96 ILE A O 1
ATOM 736 N N . LEU A 1 97 ? -2.820 6.276 7.340 1.00 97.81 97 LEU A N 1
ATOM 737 C CA . LEU A 1 97 ? -1.470 5.913 6.890 1.00 97.81 97 LEU A CA 1
A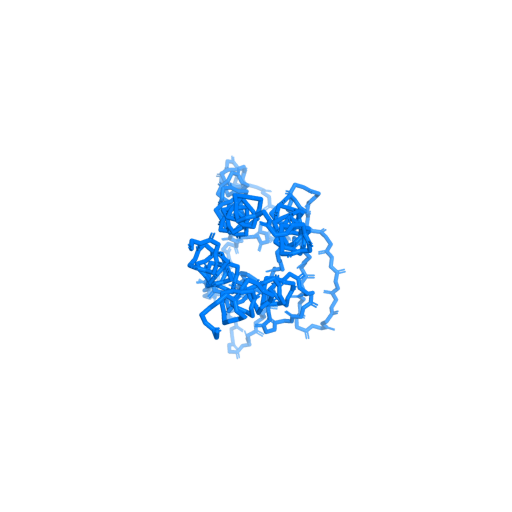TOM 738 C C . LEU A 1 97 ? -1.499 4.859 5.779 1.00 97.81 97 LEU A C 1
ATOM 740 O O . LEU A 1 97 ? -0.737 4.962 4.821 1.00 97.81 97 LEU A O 1
ATOM 744 N N . SER A 1 98 ? -2.409 3.884 5.853 1.00 97.12 98 SER A N 1
ATOM 745 C CA . SER A 1 98 ? -2.581 2.898 4.783 1.00 97.12 98 SER A CA 1
ATOM 746 C C . SER A 1 98 ? -2.969 3.558 3.454 1.00 97.12 98 SER A C 1
ATOM 748 O O . SER A 1 98 ? -2.402 3.201 2.428 1.00 97.12 98 SER A O 1
ATOM 750 N N . ILE A 1 99 ? -3.827 4.586 3.473 1.00 97.56 99 ILE A N 1
ATOM 751 C CA . ILE A 1 99 ? -4.144 5.417 2.292 1.00 97.56 99 ILE A CA 1
ATOM 752 C C . ILE A 1 99 ? -2.962 6.311 1.888 1.00 97.56 99 ILE A C 1
ATOM 754 O O . ILE A 1 99 ? -2.703 6.520 0.703 1.00 97.56 99 ILE A O 1
ATOM 758 N N . GLY A 1 100 ? -2.231 6.835 2.871 1.00 95.50 100 GLY A N 1
ATOM 759 C CA . GLY A 1 100 ? -1.063 7.683 2.667 1.00 95.50 100 GLY A CA 1
ATOM 760 C C . GLY A 1 100 ? 0.064 6.976 1.919 1.00 95.50 100 GLY A C 1
ATOM 761 O O . GLY A 1 100 ? 0.719 7.605 1.099 1.00 95.50 100 GLY A O 1
ATOM 762 N N . GLY A 1 101 ? 0.260 5.672 2.130 1.00 96.00 101 GLY A N 1
ATOM 763 C CA . GLY A 1 101 ? 1.276 4.876 1.434 1.00 96.00 101 GLY A CA 1
ATOM 764 C C . GLY A 1 101 ? 1.208 4.989 -0.097 1.00 96.00 101 GLY A C 1
ATOM 765 O O . GLY A 1 101 ? 2.172 5.463 -0.696 1.00 96.00 101 GLY A O 1
ATOM 766 N N . PRO A 1 102 ? 0.084 4.631 -0.748 1.00 95.00 102 PRO A N 1
ATOM 767 C CA . PRO A 1 102 ? -0.141 4.854 -2.180 1.00 95.00 102 PRO A CA 1
ATOM 768 C C . PRO A 1 102 ? 0.115 6.290 -2.644 1.00 95.00 102 PRO A C 1
ATOM 770 O O . PRO A 1 102 ? 0.727 6.498 -3.689 1.00 95.00 102 PRO A O 1
ATOM 773 N N . ILE A 1 103 ? -0.297 7.291 -1.862 1.00 94.56 103 ILE A N 1
ATOM 774 C CA . ILE A 1 103 ? -0.064 8.704 -2.198 1.00 94.56 103 ILE A CA 1
ATOM 775 C C . ILE A 1 103 ? 1.437 9.009 -2.191 1.00 94.56 103 ILE A C 1
ATOM 777 O O . ILE A 1 103 ? 1.958 9.565 -3.156 1.00 94.56 103 ILE A O 1
ATOM 781 N N . VAL A 1 104 ? 2.152 8.598 -1.141 1.00 93.94 104 VAL A N 1
ATOM 782 C CA . VAL A 1 104 ? 3.608 8.756 -1.037 1.00 93.94 104 VAL A CA 1
ATOM 783 C C . VAL A 1 104 ? 4.309 8.016 -2.174 1.00 93.94 104 VAL A C 1
ATOM 785 O O . VAL A 1 104 ? 5.243 8.555 -2.753 1.00 93.94 104 VAL A O 1
ATOM 788 N N . PHE A 1 105 ? 3.838 6.832 -2.563 1.00 91.81 105 PHE A N 1
ATOM 789 C CA . PHE A 1 105 ? 4.384 6.103 -3.706 1.00 91.81 105 PHE A CA 1
ATOM 790 C C . PHE A 1 105 ? 4.262 6.884 -5.014 1.00 91.81 105 PHE A C 1
ATOM 792 O O . PHE A 1 105 ? 5.242 6.983 -5.748 1.00 91.81 105 PHE A O 1
ATOM 799 N N . LEU A 1 106 ? 3.103 7.491 -5.291 1.00 89.75 106 LEU A N 1
ATOM 800 C CA . LEU A 1 106 ? 2.936 8.347 -6.470 1.00 89.75 106 LEU A CA 1
ATOM 801 C C . LEU A 1 106 ? 3.842 9.582 -6.418 1.00 89.75 106 LEU A C 1
ATOM 803 O O . LEU A 1 106 ? 4.406 9.963 -7.442 1.00 89.75 106 LEU A O 1
ATOM 807 N N . LEU A 1 107 ? 4.019 10.185 -5.239 1.00 89.06 107 LEU A N 1
ATOM 808 C CA . LEU A 1 107 ? 4.935 11.314 -5.060 1.00 89.06 107 LEU A CA 1
ATOM 809 C C . LEU A 1 107 ? 6.386 10.907 -5.335 1.00 89.06 107 LEU A C 1
ATOM 811 O O . LEU A 1 107 ? 7.076 11.605 -6.072 1.00 89.06 107 LEU A O 1
ATOM 815 N N . VAL A 1 108 ? 6.825 9.762 -4.803 1.00 86.19 108 VAL A N 1
ATOM 816 C CA . VAL A 1 108 ? 8.174 9.220 -5.022 1.00 86.19 108 VAL A CA 1
ATOM 817 C C . VAL A 1 108 ? 8.385 8.846 -6.492 1.00 86.19 108 VAL A C 1
ATOM 819 O O . VAL A 1 108 ? 9.429 9.162 -7.062 1.00 86.19 108 VAL A O 1
ATOM 822 N N . LEU A 1 109 ? 7.396 8.226 -7.142 1.00 80.19 109 LEU A N 1
ATOM 823 C CA . LEU A 1 109 ? 7.445 7.962 -8.582 1.00 80.19 109 LEU A CA 1
ATOM 824 C C . LEU A 1 109 ? 7.587 9.267 -9.376 1.00 80.19 109 LEU A C 1
ATOM 826 O O . LEU A 1 109 ? 8.441 9.362 -10.256 1.00 80.19 109 LEU A O 1
ATOM 830 N N . SER A 1 110 ? 6.780 10.281 -9.050 1.00 76.44 110 SER A N 1
ATOM 831 C CA . SER A 1 110 ? 6.774 11.570 -9.745 1.00 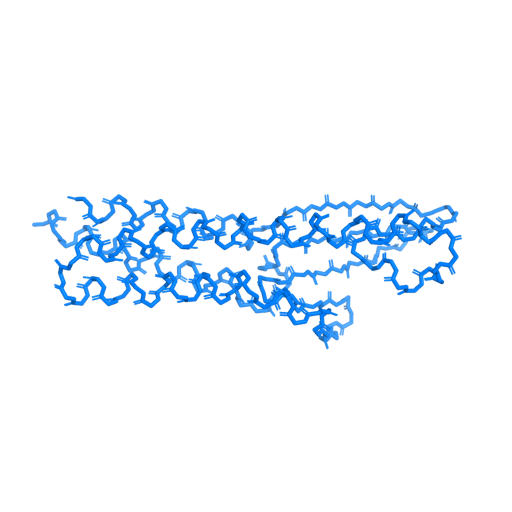76.44 110 SER A CA 1
ATOM 832 C C . SER A 1 110 ? 8.065 12.364 -9.545 1.00 76.44 110 SER A C 1
ATOM 834 O O . SER A 1 110 ? 8.536 12.988 -10.493 1.00 76.44 110 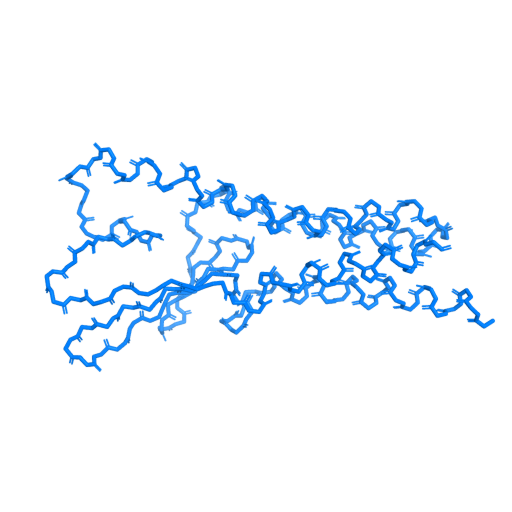SER A O 1
ATOM 836 N N . SER A 1 111 ? 8.641 12.373 -8.341 1.00 70.94 111 SER A N 1
ATOM 837 C CA . SER A 1 111 ? 9.871 13.123 -8.052 1.00 70.94 111 SER A CA 1
ATOM 838 C C . SER A 1 111 ? 11.090 12.525 -8.746 1.00 70.94 111 SER A C 1
ATOM 840 O O . SER A 1 111 ? 12.012 13.246 -9.106 1.00 70.94 111 SER A O 1
ATOM 842 N N . ASN A 1 112 ? 11.085 11.211 -8.963 1.00 66.06 112 ASN A N 1
ATOM 843 C CA . ASN A 1 112 ? 12.147 10.516 -9.681 1.00 66.06 112 ASN A CA 1
ATOM 844 C C . ASN A 1 112 ? 11.907 10.474 -11.199 1.00 66.06 112 ASN A C 1
A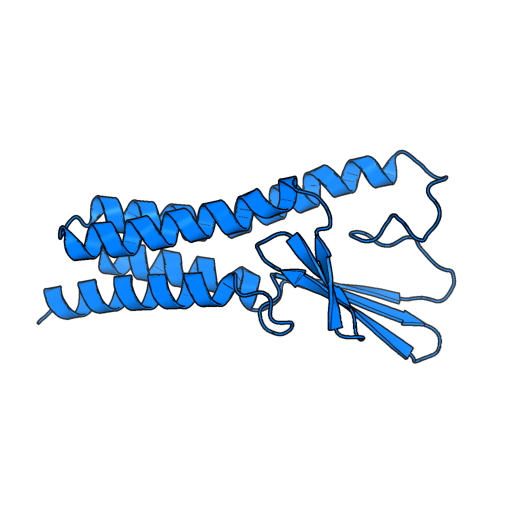TOM 846 O O . ASN A 1 112 ? 12.808 10.121 -11.949 1.00 66.06 112 ASN A O 1
ATOM 850 N N . ALA A 1 113 ? 10.723 10.874 -11.678 1.00 56.59 113 ALA A N 1
ATOM 851 C CA . ALA A 1 113 ? 10.435 11.023 -13.106 1.00 56.59 113 ALA A CA 1
ATOM 852 C C . ALA A 1 113 ? 11.158 12.211 -13.749 1.00 56.59 113 ALA A C 1
ATOM 854 O O . ALA A 1 113 ? 11.537 12.166 -14.920 1.00 56.59 113 ALA A O 1
ATOM 855 N N . SER A 1 114 ? 11.325 13.293 -12.988 1.00 42.25 114 SER A N 1
ATOM 856 C CA . SER A 1 114 ? 11.874 14.563 -13.467 1.00 42.25 114 SER A CA 1
ATOM 857 C C . SER A 1 114 ? 13.399 14.566 -13.547 1.00 42.25 114 SER A C 1
ATOM 859 O O . SER A 1 114 ? 13.938 15.146 -14.488 1.00 42.25 114 SER A O 1
ATOM 861 N N . VAL A 1 115 ? 14.090 13.866 -12.640 1.00 43.56 115 VAL A N 1
ATOM 862 C CA . VAL A 1 115 ? 15.559 13.703 -12.676 1.00 43.56 115 VAL A CA 1
ATOM 863 C C . VAL A 1 115 ? 16.003 13.046 -13.988 1.00 43.56 115 VAL A C 1
ATOM 865 O O . VAL A 1 115 ? 17.037 13.390 -14.545 1.00 43.56 115 VAL A O 1
ATOM 868 N N . VAL A 1 116 ? 15.162 12.183 -14.559 1.00 40.78 116 VAL A N 1
ATOM 869 C CA . VAL A 1 116 ? 15.512 11.395 -15.743 1.00 40.78 116 VAL A CA 1
ATOM 870 C C . VAL A 1 116 ? 15.183 12.100 -17.071 1.00 40.78 116 VAL A C 1
ATOM 872 O O . VAL A 1 116 ? 15.697 11.726 -18.121 1.00 40.78 116 VAL A O 1
ATOM 875 N N . ARG A 1 117 ? 14.374 13.170 -17.060 1.00 38.53 117 ARG A N 1
ATOM 876 C CA . ARG A 1 117 ? 14.104 13.974 -18.272 1.00 38.53 117 ARG A CA 1
ATOM 877 C C . ARG A 1 117 ? 15.172 15.031 -18.569 1.00 38.53 117 ARG A C 1
ATOM 879 O O . ARG A 1 117 ? 15.213 15.524 -19.692 1.00 38.53 117 ARG A O 1
ATOM 886 N N . SER A 1 118 ? 16.009 15.387 -17.593 1.00 34.91 118 SER A N 1
ATOM 887 C CA . SER A 1 118 ? 17.020 16.446 -17.737 1.00 34.91 118 SER A CA 1
ATOM 888 C C . SER A 1 118 ? 18.320 15.980 -18.398 1.00 34.91 118 SER A C 1
ATOM 890 O O . SER A 1 118 ? 19.107 16.817 -18.834 1.00 34.91 118 SER A O 1
ATOM 892 N N . GLU A 1 119 ? 18.560 14.673 -18.489 1.00 37.50 119 GLU A N 1
ATOM 893 C CA . GLU A 1 119 ? 19.785 14.126 -19.066 1.00 37.50 119 GLU A CA 1
ATOM 894 C C . GLU A 1 119 ? 19.446 13.292 -20.300 1.00 37.50 119 GLU A C 1
ATOM 896 O O . GLU A 1 119 ? 19.257 12.079 -20.253 1.00 37.50 119 GLU A O 1
ATOM 901 N N . THR A 1 120 ? 19.397 13.953 -21.454 1.00 38.41 120 THR A N 1
ATOM 902 C CA . THR A 1 120 ? 19.245 13.352 -22.791 1.00 38.41 120 THR A CA 1
ATOM 903 C C . THR A 1 120 ? 20.411 12.435 -23.211 1.00 38.41 120 THR A C 1
ATOM 905 O O . THR A 1 120 ? 20.615 12.211 -24.400 1.00 38.41 120 THR A O 1
ATOM 908 N N . LEU A 1 121 ? 21.191 11.900 -22.266 1.00 38.47 121 LEU A N 1
ATOM 909 C CA . LEU A 1 121 ? 22.365 11.053 -22.504 1.00 38.47 121 LEU A CA 1
ATOM 910 C C . LEU A 1 121 ? 22.515 9.902 -21.495 1.00 38.47 121 LEU A C 1
ATOM 912 O O . LEU A 1 121 ? 23.558 9.253 -21.475 1.00 38.47 121 LEU A O 1
ATOM 916 N N . VAL A 1 122 ? 21.500 9.604 -20.680 1.00 40.16 122 VAL A N 1
ATOM 917 C CA . VAL A 1 122 ? 21.533 8.393 -19.848 1.00 40.16 122 VAL A CA 1
ATOM 918 C C . VAL A 1 122 ? 21.315 7.170 -20.754 1.00 40.16 122 VAL A C 1
ATOM 920 O O . VAL A 1 122 ? 20.311 7.128 -21.477 1.00 40.16 122 VAL A O 1
ATOM 923 N N . PRO A 1 123 ? 22.224 6.172 -20.757 1.00 39.56 123 PRO A N 1
ATOM 924 C CA . PRO A 1 123 ? 22.043 4.938 -21.508 1.00 39.56 123 PRO A CA 1
ATOM 925 C C . PRO A 1 123 ? 20.671 4.331 -21.220 1.00 39.56 123 PRO A C 1
ATOM 927 O O . PRO A 1 123 ? 20.207 4.304 -20.079 1.00 39.56 123 PRO A O 1
ATOM 930 N N . ALA A 1 124 ? 20.021 3.815 -22.262 1.00 44.38 124 ALA A N 1
ATOM 931 C CA . ALA A 1 124 ? 18.658 3.298 -22.204 1.00 44.38 124 ALA A CA 1
ATOM 932 C C . ALA A 1 124 ? 18.405 2.282 -21.063 1.00 44.38 124 ALA A C 1
ATOM 934 O O . ALA A 1 124 ? 17.267 2.112 -20.627 1.00 44.38 124 ALA A O 1
ATOM 935 N N . SER A 1 125 ? 19.454 1.653 -20.536 1.00 41.91 125 SER A N 1
ATOM 936 C CA . SER A 1 125 ? 19.418 0.725 -19.410 1.00 41.91 125 SER A CA 1
ATOM 937 C C . SER A 1 125 ? 19.013 1.328 -18.059 1.00 41.91 125 SER A C 1
ATOM 939 O O . SER A 1 125 ? 18.600 0.557 -17.199 1.00 41.91 125 SER A O 1
ATOM 941 N N . GLU A 1 126 ? 19.105 2.646 -17.841 1.00 38.44 126 GLU A N 1
ATOM 942 C CA . GLU A 1 126 ? 18.912 3.247 -16.503 1.00 38.44 126 GLU A CA 1
ATOM 943 C C . GLU A 1 126 ? 17.604 4.039 -16.337 1.00 38.44 126 GLU A C 1
ATOM 945 O O . GLU A 1 126 ? 17.148 4.263 -15.216 1.00 38.44 126 GLU A O 1
ATOM 950 N N . ASN A 1 127 ? 16.896 4.356 -17.427 1.00 50.94 127 ASN A N 1
ATOM 951 C CA . ASN A 1 127 ? 15.585 5.019 -17.380 1.00 50.94 127 ASN A CA 1
ATOM 952 C C . ASN A 1 127 ? 14.437 4.013 -17.151 1.00 50.94 127 ASN A C 1
ATOM 954 O O . ASN A 1 127 ? 13.465 3.904 -17.898 1.00 50.94 127 ASN A O 1
ATOM 958 N N . ILE A 1 128 ? 14.600 3.189 -16.123 1.00 50.03 128 ILE A N 1
ATOM 959 C CA . ILE A 1 128 ? 13.830 1.964 -15.896 1.00 50.03 128 ILE A CA 1
ATOM 960 C C . ILE A 1 128 ? 12.368 2.245 -15.513 1.00 50.03 128 ILE A C 1
ATOM 962 O O . ILE A 1 128 ? 11.482 1.441 -15.806 1.00 50.03 128 ILE A O 1
ATOM 966 N N . ILE A 1 129 ? 12.103 3.389 -14.886 1.00 54.50 129 ILE A N 1
ATOM 967 C CA . ILE A 1 129 ? 10.801 3.711 -14.282 1.00 54.50 129 ILE A CA 1
ATOM 968 C C . ILE A 1 129 ? 9.888 4.475 -15.249 1.00 54.50 129 ILE A C 1
ATOM 970 O O . ILE A 1 129 ? 8.674 4.410 -15.102 1.00 54.50 129 ILE A O 1
ATOM 974 N N . TRP A 1 130 ? 10.460 5.142 -16.258 1.00 54.31 130 TRP A N 1
ATOM 975 C CA . TRP A 1 130 ? 9.717 5.965 -17.226 1.00 54.31 130 TRP A CA 1
ATOM 976 C C . TRP A 1 130 ? 10.019 5.638 -18.687 1.00 54.31 130 TRP A C 1
ATOM 978 O O . TRP A 1 130 ? 9.373 6.173 -19.586 1.00 54.31 130 TRP A O 1
ATOM 988 N N . GLY A 1 131 ? 10.922 4.682 -18.910 1.00 50.94 131 GLY A N 1
ATOM 989 C CA . GLY A 1 131 ? 11.266 4.149 -20.212 1.00 50.94 131 GLY A CA 1
ATOM 990 C C . GLY A 1 131 ? 12.197 5.083 -20.969 1.00 50.94 131 GLY A C 1
ATOM 991 O O . GLY A 1 131 ? 11.878 6.230 -21.272 1.00 50.94 131 GLY A O 1
ATOM 992 N N . SER A 1 132 ? 13.358 4.565 -21.335 1.00 49.44 132 SER A N 1
ATOM 993 C CA . SER A 1 132 ? 14.110 5.085 -22.465 1.00 49.44 132 SER A CA 1
ATOM 994 C C . SER A 1 132 ? 13.401 4.638 -23.745 1.00 49.44 132 SER A C 1
ATOM 996 O O . SER A 1 132 ? 13.115 3.457 -23.955 1.00 49.44 132 SER A O 1
ATOM 998 N N . PHE A 1 133 ? 13.056 5.598 -24.597 1.00 47.25 133 PHE A N 1
ATOM 999 C CA . PHE A 1 133 ? 12.452 5.319 -25.893 1.00 47.25 133 PHE A CA 1
ATOM 1000 C C . PHE A 1 133 ? 13.424 4.480 -26.736 1.00 47.25 133 PHE A C 1
ATOM 1002 O O . PHE A 1 133 ? 14.499 4.953 -27.099 1.00 47.25 133 PHE A O 1
ATOM 1009 N N . SER A 1 134 ? 13.058 3.234 -27.036 1.00 50.38 134 SER A N 1
ATOM 1010 C CA . SER A 1 134 ? 13.754 2.396 -28.017 1.00 50.38 134 SER A CA 1
ATOM 1011 C C . SER A 1 134 ? 12.915 2.375 -29.291 1.00 50.38 134 SER A C 1
ATOM 1013 O O . SER A 1 134 ? 11.719 2.095 -29.239 1.00 50.38 134 SER A O 1
ATOM 1015 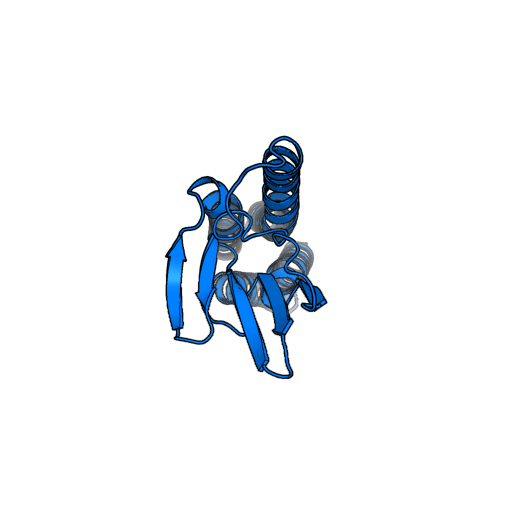N N . PHE A 1 135 ? 13.518 2.727 -30.427 1.00 47.81 135 PHE A N 1
ATOM 1016 C CA . PHE A 1 135 ? 12.822 2.828 -31.712 1.00 47.81 135 PHE A CA 1
ATOM 1017 C C . PHE A 1 135 ? 12.110 1.501 -32.034 1.00 47.81 135 PHE A C 1
ATOM 1019 O O . PHE A 1 135 ? 12.760 0.463 -32.127 1.00 47.81 135 PHE A O 1
ATOM 1026 N N . GLY A 1 136 ? 10.781 1.528 -32.177 1.00 55.00 136 GLY A N 1
ATOM 1027 C CA . GLY A 1 136 ? 9.967 0.336 -32.452 1.00 55.00 136 GLY A CA 1
ATOM 1028 C C . GLY A 1 136 ? 9.405 -0.397 -31.227 1.00 55.00 136 GLY A C 1
ATOM 1029 O O . GLY A 1 136 ? 8.791 -1.444 -31.412 1.00 55.00 136 GLY A O 1
ATOM 1030 N N . ALA A 1 137 ? 9.582 0.127 -30.007 1.00 61.91 137 ALA A N 1
ATOM 1031 C CA . ALA A 1 137 ? 8.952 -0.416 -28.802 1.00 61.91 137 ALA A CA 1
ATOM 1032 C C . ALA A 1 137 ? 7.770 0.446 -28.321 1.00 61.91 137 ALA A C 1
ATOM 1034 O O . ALA A 1 137 ? 7.875 1.673 -28.256 1.00 61.91 137 ALA A O 1
ATOM 1035 N N . THR A 1 138 ? 6.654 -0.184 -27.942 1.00 65.75 138 THR A N 1
ATOM 1036 C CA . THR A 1 138 ? 5.544 0.485 -27.237 1.00 65.75 138 THR A CA 1
ATOM 1037 C C . THR A 1 138 ? 5.712 0.300 -25.732 1.00 65.75 138 THR A C 1
ATOM 1039 O O . THR A 1 138 ? 5.980 -0.807 -25.271 1.00 65.75 138 THR A O 1
ATOM 1042 N N . LEU A 1 139 ? 5.578 1.387 -24.966 1.00 68.88 139 LEU A N 1
ATOM 1043 C CA . LEU A 1 139 ? 5.713 1.391 -23.508 1.00 68.88 139 LEU A CA 1
ATOM 1044 C C . LEU A 1 139 ? 4.364 1.700 -22.863 1.00 68.88 139 LEU A C 1
ATOM 1046 O O . LEU A 1 139 ? 3.849 2.808 -23.014 1.00 68.88 139 LEU A O 1
ATOM 1050 N N . ASN A 1 140 ? 3.828 0.738 -22.114 1.00 72.94 140 ASN A N 1
ATOM 1051 C CA . ASN A 1 140 ? 2.581 0.872 -21.372 1.00 72.94 140 ASN A CA 1
ATOM 1052 C C . ASN A 1 140 ? 2.839 0.812 -19.864 1.00 72.94 140 ASN A C 1
ATOM 1054 O O . ASN A 1 140 ? 3.643 0.012 -19.381 1.00 72.94 140 ASN A O 1
ATOM 1058 N N . TRP A 1 141 ? 2.119 1.649 -19.119 1.00 80.06 141 TRP A N 1
ATOM 1059 C CA . TRP A 1 141 ? 2.247 1.786 -17.670 1.00 80.06 141 TRP A CA 1
ATOM 1060 C C . TRP A 1 141 ? 0.885 1.646 -17.016 1.00 80.06 141 TRP A C 1
ATOM 1062 O O . TRP A 1 141 ? -0.089 2.234 -17.487 1.00 80.06 141 TRP A O 1
ATOM 1072 N N . TYR A 1 142 ? 0.814 0.900 -15.920 1.00 82.75 142 TYR A N 1
ATOM 1073 C CA . TYR A 1 142 ? -0.434 0.729 -15.190 1.00 82.75 142 TYR A CA 1
ATOM 1074 C C . TYR A 1 142 ? -0.206 0.529 -13.695 1.00 82.75 142 TYR A C 1
ATOM 1076 O O . TYR A 1 142 ? 0.740 -0.128 -13.252 1.00 82.75 142 TYR A O 1
ATOM 1084 N N . LEU A 1 143 ? -1.125 1.099 -12.915 1.00 89.62 143 LEU A N 1
ATOM 1085 C CA . LEU A 1 143 ? -1.297 0.764 -11.508 1.00 89.62 143 LEU A CA 1
ATOM 1086 C C . LEU A 1 143 ? -1.973 -0.601 -11.419 1.00 89.62 143 LEU A C 1
ATOM 1088 O O . LEU A 1 143 ? -2.894 -0.895 -12.181 1.00 89.62 143 LEU A O 1
ATOM 1092 N N . ASN A 1 144 ? -1.516 -1.431 -10.493 1.00 89.81 144 ASN A N 1
ATOM 1093 C CA . ASN A 1 144 ? -2.008 -2.796 -10.341 1.00 89.81 144 ASN A CA 1
ATOM 1094 C C . ASN A 1 144 ? -2.690 -2.972 -8.971 1.00 89.81 144 ASN A C 1
ATOM 1096 O O . ASN A 1 144 ? -2.716 -2.047 -8.158 1.00 89.81 144 ASN A O 1
ATOM 1100 N N . LEU A 1 145 ? -3.302 -4.132 -8.721 1.00 90.00 145 LEU A N 1
ATOM 1101 C CA . LEU A 1 145 ? -4.159 -4.395 -7.563 1.00 90.00 145 LEU A CA 1
ATOM 1102 C C . LEU A 1 145 ? -3.495 -4.006 -6.235 1.00 90.00 145 LEU A C 1
ATOM 1104 O O . LEU A 1 145 ? -4.146 -3.394 -5.388 1.00 90.00 145 LEU A O 1
ATOM 1108 N N . GLY A 1 146 ? -2.196 -4.283 -6.086 1.00 92.38 146 GLY A N 1
ATOM 1109 C CA . GLY A 1 146 ? -1.427 -3.941 -4.890 1.00 92.38 146 GLY A CA 1
ATOM 1110 C C . GLY A 1 146 ? -1.487 -2.458 -4.521 1.00 92.38 146 GLY A C 1
ATOM 1111 O O . GLY A 1 146 ? -1.517 -2.137 -3.342 1.00 92.38 146 GLY A O 1
ATOM 1112 N N . PHE A 1 147 ? -1.604 -1.555 -5.497 1.00 94.38 147 PHE A N 1
ATOM 1113 C CA . PHE A 1 147 ? -1.742 -0.119 -5.244 1.00 94.38 147 PHE A CA 1
ATOM 1114 C C . PHE A 1 147 ? -3.090 0.254 -4.608 1.00 94.38 147 PHE A C 1
ATOM 1116 O O . PHE A 1 147 ? -3.168 1.168 -3.789 1.00 94.38 147 PHE A O 1
ATOM 1123 N N . PHE A 1 148 ? -4.165 -0.447 -4.975 1.00 95.50 148 PHE A N 1
ATOM 1124 C CA . PHE A 1 148 ? -5.528 -0.115 -4.549 1.00 95.50 148 PHE A CA 1
ATOM 1125 C C . PHE A 1 148 ? -5.934 -0.793 -3.235 1.00 95.50 148 PHE A C 1
ATOM 1127 O O . PHE A 1 148 ? -6.796 -0.283 -2.518 1.00 95.50 148 PHE A O 1
ATOM 1134 N N . LEU A 1 149 ? -5.306 -1.918 -2.881 1.00 96.31 149 LEU A N 1
ATOM 1135 C CA . LEU A 1 149 ? -5.600 -2.642 -1.640 1.00 96.31 149 LEU A CA 1
ATOM 1136 C C . LEU A 1 149 ? -5.407 -1.805 -0.355 1.00 96.31 149 LEU A C 1
ATOM 1138 O O . LEU A 1 149 ? -6.303 -1.855 0.488 1.00 96.31 149 LEU A O 1
ATOM 1142 N N . PRO A 1 150 ? -4.346 -0.989 -0.183 1.00 96.31 150 PRO A N 1
ATOM 1143 C CA . PRO A 1 150 ? -4.201 -0.104 0.974 1.00 96.31 150 PRO A CA 1
ATOM 1144 C C . PRO A 1 150 ? -5.316 0.943 1.062 1.00 96.31 150 PRO A C 1
ATOM 1146 O O . PRO A 1 150 ? -5.740 1.308 2.155 1.00 96.31 150 PRO A O 1
ATOM 1149 N N . LEU A 1 151 ? -5.837 1.405 -0.083 1.00 96.62 151 LEU A N 1
ATOM 1150 C CA . LEU A 1 151 ? -6.939 2.369 -0.114 1.00 96.62 151 LEU A CA 1
ATOM 1151 C C . LEU A 1 151 ? -8.221 1.739 0.445 1.00 96.62 151 LEU A C 1
ATOM 1153 O O . LEU A 1 151 ? -8.863 2.302 1.333 1.00 96.62 151 LEU A O 1
ATOM 1157 N N . GLY A 1 152 ? -8.559 0.538 -0.036 1.00 95.50 152 GLY A N 1
ATOM 1158 C CA . GLY A 1 152 ? -9.701 -0.229 0.466 1.00 95.50 152 GLY A CA 1
ATOM 1159 C C . GLY A 1 152 ? -9.537 -0.621 1.936 1.00 95.50 152 GLY A C 1
ATOM 1160 O O . GLY A 1 152 ? -10.469 -0.477 2.727 1.00 95.50 152 GLY A O 1
ATOM 1161 N N . ALA A 1 153 ? -8.335 -1.047 2.326 1.00 95.62 153 ALA A N 1
ATOM 1162 C CA . ALA A 1 153 ? -7.986 -1.351 3.708 1.00 95.62 153 ALA A CA 1
ATOM 1163 C C . ALA A 1 153 ? -8.163 -0.147 4.639 1.00 95.62 153 ALA A C 1
ATOM 1165 O O . ALA A 1 153 ? -8.762 -0.275 5.708 1.00 95.62 153 ALA A O 1
ATOM 1166 N N . GLY A 1 154 ? -7.679 1.026 4.228 1.00 95.19 154 GLY A N 1
ATOM 1167 C CA . GLY A 1 154 ? -7.823 2.253 4.996 1.00 95.19 154 GLY A CA 1
ATOM 1168 C C . GLY A 1 154 ? -9.279 2.681 5.148 1.00 95.19 154 GLY A C 1
ATOM 1169 O O . GLY A 1 154 ? -9.693 3.023 6.254 1.00 95.19 154 GLY A O 1
ATOM 1170 N N . ALA A 1 155 ? -10.085 2.572 4.088 1.00 95.81 155 ALA A N 1
ATOM 1171 C CA . ALA A 1 155 ? -11.520 2.840 4.159 1.00 95.81 155 ALA A CA 1
ATOM 1172 C C . ALA A 1 155 ? -12.234 1.896 5.144 1.00 95.81 155 ALA A C 1
ATOM 1174 O O . ALA A 1 155 ? -12.995 2.357 5.996 1.00 95.81 155 ALA A O 1
ATOM 1175 N N . LEU A 1 156 ? -11.943 0.590 5.088 1.00 94.88 156 LEU A N 1
ATOM 1176 C CA . LEU A 1 156 ? -12.484 -0.396 6.032 1.00 94.88 156 LEU A CA 1
ATOM 1177 C C . LEU A 1 156 ? -12.078 -0.094 7.477 1.00 94.88 156 LEU A C 1
ATOM 1179 O O . LEU A 1 156 ? -12.914 -0.169 8.378 1.00 94.88 156 LEU A O 1
ATOM 1183 N N . ALA A 1 157 ? -10.817 0.279 7.698 1.00 94.19 157 ALA A N 1
ATOM 1184 C CA . ALA A 1 157 ? -10.326 0.641 9.018 1.00 94.19 157 ALA A CA 1
ATOM 1185 C C . ALA A 1 157 ? -11.015 1.899 9.556 1.00 94.19 157 ALA A C 1
ATOM 1187 O O . ALA A 1 157 ? -11.437 1.901 10.708 1.00 94.19 157 ALA A O 1
ATOM 1188 N N . ILE A 1 158 ? -11.199 2.939 8.739 1.00 93.94 158 ILE A N 1
ATOM 1189 C CA . ILE A 1 158 ? -11.893 4.171 9.145 1.00 93.94 158 ILE A CA 1
ATOM 1190 C C . ILE A 1 158 ? -13.360 3.878 9.483 1.00 93.94 158 ILE A C 1
ATOM 1192 O O . ILE A 1 158 ? -13.839 4.290 10.537 1.00 93.94 158 ILE A O 1
ATOM 1196 N N . VAL A 1 159 ? -14.067 3.115 8.644 1.00 93.00 159 VAL A N 1
ATOM 1197 C CA . VAL A 1 159 ? -15.465 2.730 8.902 1.00 93.00 159 VAL A CA 1
ATOM 1198 C C . VAL A 1 159 ? -15.586 1.878 10.166 1.00 93.00 159 VAL A C 1
ATOM 1200 O O . VAL A 1 159 ? -16.487 2.103 10.967 1.00 93.00 159 VAL A O 1
ATOM 1203 N N . GLY A 1 160 ? -14.673 0.927 10.377 1.00 90.44 160 GLY A N 1
ATOM 1204 C CA . GLY A 1 160 ? -14.653 0.080 11.570 1.00 90.44 160 GLY A CA 1
ATOM 1205 C C . GLY A 1 160 ? -14.196 0.789 12.850 1.00 90.44 160 GLY A C 1
ATOM 1206 O O . GLY A 1 160 ? -14.356 0.233 13.935 1.00 90.44 160 GLY A O 1
ATOM 1207 N N . SER A 1 161 ? -13.634 1.993 12.739 1.00 89.56 161 SER A N 1
ATOM 1208 C CA . SER A 1 161 ? -13.135 2.786 13.870 1.00 89.56 161 SER A CA 1
ATOM 1209 C C . SER A 1 161 ? -14.168 3.748 14.460 1.00 89.56 161 SER A C 1
ATOM 1211 O O . SER A 1 161 ? -13.996 4.187 15.598 1.00 89.56 161 SER A O 1
ATOM 1213 N N . ASN A 1 162 ? -15.222 4.064 13.700 1.00 79.75 162 ASN A N 1
ATOM 1214 C CA . ASN A 1 162 ? -16.376 4.859 14.135 1.00 79.75 162 ASN A CA 1
ATOM 1215 C C . ASN A 1 162 ? -17.442 3.951 14.738 1.00 79.75 162 ASN A C 1
ATOM 1217 O O . ASN A 1 162 ? -18.135 4.314 15.713 1.00 79.75 162 ASN A O 1
#

Radius of gyration: 18.15 Å; chains: 1; bounding box: 46×30×55 Å

Foldseek 3Di:
DLLVVLLVLLLVLLVLLVQLQPPDQQSFQKWKWKDAPNDIKIWGQGQQQWIQTPVRDTDRLDRQSNVLNVLLNCLSVQSVVCSVVVNLVSLLSSLVSLLVSLVSNVVVLVVVQVVVVVDPPDPQVNNVSPGDDDPRMDMDMDGHPSSCSSNSSSVSSNSSSD

pLDDT: mean 82.08, std 17.57, range [34.91, 98.0]

Sequence (162 aa):
MVTKMKKVAVILGAIIAIFSIVPLNFMAWWTRDSEFLGSHNYWHLTGFGIRINNSGEYALIDPIYLIPGIVVLLGVVLMFAGTSKENGALSAIGGILSIGGPIVFLLVLSSNASVVRSETLVPASENIIWGSFSFGATLNWYLNLGFFLPLGAGALAIVGSN